Protein 6DCM (pdb70)

Structure (mmCIF, N/CA/C/O backbone):
data_6DCM
#
_entry.id   6DCM
#
_cell.length_a   30.825
_cell.length_b   39.006
_cell.length_c   31.316
_cell.angle_alpha   90.00
_cell.angle_beta   110.36
_cell.angle_gamma   90.00
#
_symmetry.space_group_name_H-M   'P 1 21 1'
#
loop_
_entity.id
_entity.type
_entity.pdbx_description
1 polymer Plasminogen
2 non-polymer '6-AMINOHEXANOIC ACID'
3 water water
#
loop_
_atom_site.group_PDB
_atom_site.id
_atom_site.type_symbol
_atom_site.label_atom_id
_atom_site.label_alt_id
_atom_site.label_comp_id
_atom_site.label_asym_id
_atom_site.label_entity_id
_atom_site.label_seq_id
_atom_site.pdbx_PDB_ins_code
_atom_site.Cartn_x
_atom_site.Cartn_y
_atom_site.Cartn_z
_atom_site.occupancy
_atom_site.B_iso_or_equiv
_atom_site.auth_seq_id
_atom_site.auth_comp_id
_atom_site.auth_asym_id
_atom_site.auth_atom_id
_atom_site.pdbx_PDB_model_num
ATOM 1 N N . GLU A 1 1 ? -26.271 9.296 -12.409 1.00 26.54 -4 GLU A N 1
ATOM 2 C CA . GLU A 1 1 ? -25.367 8.296 -12.962 1.00 26.16 -4 GLU A CA 1
ATOM 3 C C . GLU A 1 1 ? -24.712 7.488 -11.850 1.00 22.39 -4 GLU A C 1
ATOM 4 O O . GLU A 1 1 ? -24.706 7.903 -10.691 1.00 22.34 -4 GLU A O 1
ATOM 6 N N . PHE A 1 2 ? -24.155 6.336 -12.212 1.00 19.01 -3 PHE A N 1
ATOM 7 C CA . PHE A 1 2 ? -23.503 5.485 -11.227 1.00 15.78 -3 PHE A CA 1
ATOM 8 C C . PHE A 1 2 ? -22.296 6.194 -10.619 1.00 13.79 -3 PHE A C 1
ATOM 9 O O . PHE A 1 2 ? -21.490 6.803 -11.328 1.00 14.96 -3 PHE A O 1
ATOM 17 N N . SER A 1 3 ? -22.173 6.106 -9.296 0.91 11.49 -2 SER A N 1
ATOM 18 C CA . SER A 1 3 ? -21.176 6.845 -8.533 0.91 10.40 -2 SER A CA 1
ATOM 19 C C . SER A 1 3 ? -20.406 5.923 -7.601 0.91 8.74 -2 SER A C 1
ATOM 20 O O . SER A 1 3 ? -20.046 6.298 -6.480 0.91 9.10 -2 SER A O 1
ATOM 23 N N . GLU A 1 4 ? -20.163 4.691 -8.050 1.00 8.89 -1 GLU A N 1
ATOM 24 C CA . GLU A 1 4 ? -19.255 3.765 -7.376 1.00 9.18 -1 GLU A CA 1
ATOM 25 C C . GLU A 1 4 ? -19.715 3.422 -5.960 1.00 8.91 -1 GLU A C 1
ATOM 26 O O . GLU A 1 4 ? -18.896 3.152 -5.077 1.00 9.52 -1 GLU A O 1
ATOM 32 N N . GLU A 1 5 ? -21.033 3.400 -5.746 1.00 8.92 0 GLU A N 1
ATOM 33 C CA . GLU A 1 5 ? -21.582 3.102 -4.426 1.00 8.89 0 GLU A CA 1
ATOM 34 C C . GLU A 1 5 ? -21.455 1.632 -4.058 1.00 9.14 0 GLU A C 1
ATOM 35 O O . GLU A 1 5 ? -21.515 1.289 -2.870 1.00 10.01 0 GLU A O 1
ATOM 41 N N . CYS A 1 6 ? -21.297 0.759 -5.048 1.00 9.30 1 CYS A N 1
ATOM 42 C CA . CYS A 1 6 ? -21.171 -0.670 -4.824 1.00 9.66 1 CYS A CA 1
ATOM 43 C C . CYS A 1 6 ? -20.117 -1.201 -5.784 1.00 9.43 1 CYS A C 1
ATOM 44 O O . CYS A 1 6 ? -19.728 -0.532 -6.750 1.00 10.11 1 CYS A O 1
ATOM 47 N N . MET A 1 7 ? -19.654 -2.415 -5.512 1.00 9.31 2 MET A N 1
ATOM 48 C CA . MET A 1 7 ? -18.663 -3.075 -6.347 1.00 9.90 2 MET A CA 1
ATOM 49 C C . MET A 1 7 ? -19.285 -4.272 -7.044 1.00 10.25 2 MET A C 1
ATOM 50 O O . MET A 1 7 ? -20.147 -4.963 -6.495 1.00 10.44 2 MET A O 1
ATOM 55 N N . HIS A 1 8 ? -18.813 -4.530 -8.254 1.00 11.57 3 HIS A N 1
ATOM 56 C CA . HIS A 1 8 ? -19.206 -5.723 -8.974 1.00 13.88 3 HIS A CA 1
ATOM 57 C C . HIS A 1 8 ? -18.306 -6.876 -8.568 1.00 13.02 3 HIS A C 1
ATOM 58 O O . HIS A 1 8 ? -17.075 -6.768 -8.626 1.00 12.19 3 HIS A O 1
ATOM 65 N N . GLY A 1 9 ? -18.930 -7.968 -8.141 1.00 14.68 4 GLY A N 1
ATOM 66 C CA . GLY A 1 9 ? -18.172 -9.130 -7.723 1.00 14.94 4 GLY A CA 1
ATOM 67 C C . GLY A 1 9 ? -17.239 -8.787 -6.582 1.00 14.35 4 GLY A C 1
ATOM 68 O O . GLY A 1 9 ? -17.624 -8.144 -5.597 1.00 14.88 4 GLY A O 1
ATOM 69 N N . SER A 1 10 ? -15.984 -9.208 -6.723 1.00 13.93 5 SER A N 1
ATOM 70 C CA . SER A 1 10 ? -14.964 -8.965 -5.712 1.00 12.86 5 SER A CA 1
ATOM 71 C C . SER A 1 10 ? -14.249 -7.627 -5.884 1.00 10.66 5 SER A C 1
ATOM 72 O O . SER A 1 10 ? -13.262 -7.367 -5.187 1.00 10.31 5 SER A O 1
ATOM 75 N N . GLY A 1 11 ? -14.725 -6.772 -6.784 1.00 10.27 6 GLY A N 1
ATOM 76 C CA . GLY A 1 11 ? -14.299 -5.385 -6.769 1.00 10.40 6 GLY A CA 1
ATOM 77 C C . GLY A 1 11 ? -12.968 -5.079 -7.415 1.00 10.11 6 GLY A C 1
ATOM 78 O O . GLY A 1 11 ? -12.360 -4.051 -7.097 1.00 10.27 6 GLY A O 1
ATOM 79 N N . GLU A 1 12 ? -12.498 -5.928 -8.329 1.00 10.53 7 GLU A N 1
ATOM 80 C CA . GLU A 1 12 ? -11.299 -5.584 -9.078 1.00 12.14 7 GLU A CA 1
ATOM 81 C C . GLU A 1 12 ? -11.466 -4.261 -9.825 1.00 12.48 7 GLU A C 1
ATOM 82 O O . GLU A 1 12 ? -10.479 -3.559 -10.066 0.90 13.56 7 GLU A O 1
ATOM 88 N N . ASN A 1 13 ? -12.701 -3.889 -10.175 1.00 11.75 8 ASN A N 1
ATOM 89 C CA . ASN A 1 13 ? -12.982 -2.643 -10.882 0.97 12.39 8 ASN A CA 1
ATOM 90 C C . ASN A 1 13 ? -13.628 -1.587 -9.991 1.00 11.67 8 ASN A C 1
ATOM 91 O O . ASN A 1 13 ? -14.121 -0.579 -10.503 0.91 12.56 8 ASN A O 1
ATOM 96 N N . TYR A 1 14 ? -13.641 -1.797 -8.678 1.00 10.09 9 TYR A N 1
ATOM 97 C CA . TYR A 1 14 ? -14.210 -0.816 -7.763 1.00 8.96 9 TYR A CA 1
ATOM 98 C C . TYR A 1 14 ? -13.377 0.458 -7.795 1.00 9.00 9 TYR A C 1
ATOM 99 O O . TYR A 1 14 ? -12.150 0.416 -7.661 1.00 9.83 9 TYR A O 1
ATOM 108 N N . ASP A 1 15 ? -14.045 1.603 -7.943 1.00 8.89 10 ASP A N 1
ATOM 109 C CA . ASP A 1 15 ? -13.363 2.888 -8.042 1.00 9.20 10 ASP A CA 1
ATOM 110 C C . ASP A 1 15 ? -14.021 3.934 -7.152 1.00 9.12 10 ASP A C 1
ATOM 111 O O . ASP A 1 15 ? -13.973 5.128 -7.455 1.00 9.84 10 ASP A O 1
ATOM 116 N N . GLY A 1 16 ? -14.635 3.497 -6.041 1.00 8.88 11 GLY A N 1
ATOM 117 C CA . GLY A 1 16 ? -15.284 4.407 -5.117 1.00 9.01 11 GLY A CA 1
ATOM 118 C C . GLY A 1 16 ? -14.332 4.988 -4.088 1.00 8.02 11 GLY A C 1
ATOM 119 O O . GLY A 1 16 ? -13.126 4.737 -4.098 1.00 8.68 11 GLY A O 1
ATOM 120 N N . LYS A 1 17 ? -14.906 5.760 -3.165 1.00 8.06 12 LYS A N 1
ATOM 121 C CA . LYS A 1 17 ? -14.134 6.607 -2.266 1.00 8.23 12 LYS A CA 1
ATOM 122 C C . LYS A 1 17 ? -14.191 6.158 -0.807 1.00 8.15 12 LYS A C 1
ATOM 123 O O . LYS A 1 17 ? -13.837 6.926 0.089 1.00 9.55 12 LYS A O 1
ATOM 129 N N . ILE A 1 18 ? -14.597 4.917 -0.539 1.00 7.96 13 ILE A N 1
ATOM 130 C CA . ILE A 1 18 ? -14.519 4.406 0.825 1.00 8.20 13 ILE A CA 1
ATOM 131 C C . ILE A 1 18 ? -13.055 4.246 1.207 1.00 8.32 13 ILE A C 1
ATOM 132 O O . ILE A 1 18 ? -12.262 3.656 0.461 1.00 8.93 13 ILE A O 1
ATOM 137 N N . SER A 1 19 ? -12.697 4.755 2.390 1.00 8.38 14 SER A N 1
ATOM 138 C CA B SER A 1 19 ? -11.309 4.846 2.824 0.51 9.02 14 SER A CA 1
ATOM 139 C CA C SER A 1 19 ? -11.307 4.838 2.821 0.25 8.87 14 SER A CA 1
ATOM 140 C CA D SER A 1 19 ? -11.307 4.835 2.820 0.24 9.00 14 SER A CA 1
ATOM 141 C C . SER A 1 19 ? -11.124 4.377 4.262 1.00 8.99 14 SER A C 1
ATOM 142 O O . SER A 1 19 ? -10.135 4.761 4.907 1.00 10.24 14 SER A O 1
ATOM 149 N N . LYS A 1 20 ? -12.052 3.572 4.777 1.00 8.79 15 LYS A N 1
ATOM 150 C CA . LYS A 1 20 ? -11.978 3.030 6.121 1.00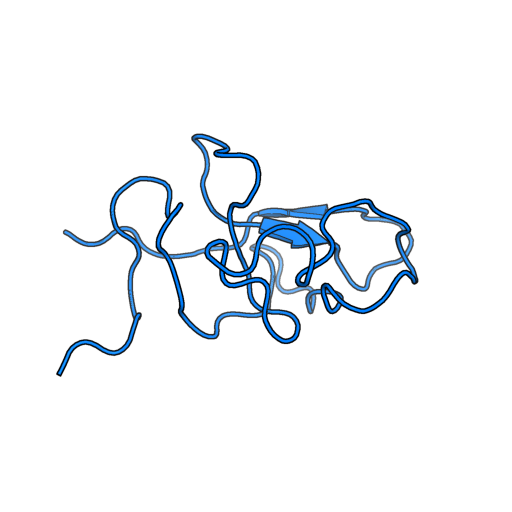 9.76 15 LYS A CA 1
ATOM 151 C C . LYS A 1 20 ? -12.154 1.523 6.043 1.00 9.33 15 LYS A C 1
ATOM 152 O O . LYS A 1 20 ? -12.899 1.012 5.203 1.00 10.05 15 LYS A O 1
ATOM 154 N N . THR A 1 21 ? -11.463 0.819 6.931 1.00 9.26 16 THR A N 1
ATOM 155 C CA . THR A 1 21 ? -11.572 -0.627 6.986 1.00 9.52 16 THR A CA 1
ATOM 156 C C . THR A 1 21 ? -12.879 -1.044 7.662 1.00 10.02 16 THR A C 1
ATOM 157 O O . THR A 1 21 ? -13.622 -0.224 8.213 1.00 10.91 16 THR A O 1
ATOM 161 N N . MET A 1 22 ? -13.127 -2.361 7.643 1.00 10.56 17 MET A N 1
ATOM 162 C CA . MET A 1 22 ? -14.319 -2.924 8.276 1.00 13.96 17 MET A CA 1
ATOM 163 C C . MET A 1 22 ? -14.435 -2.510 9.736 1.00 14.24 17 MET A C 1
ATOM 164 O O . MET A 1 22 ? -15.543 -2.291 10.239 1.00 16.18 17 MET A O 1
ATOM 169 N N . SER A 1 23 ? -13.310 -2.427 10.440 1.00 13.70 18 SER A N 1
ATOM 170 C CA . SER A 1 23 ? -13.329 -2.052 11.848 1.00 13.58 18 SER A CA 1
ATOM 171 C C . SER A 1 23 ? -13.303 -0.546 12.070 1.00 12.51 18 SER A C 1
ATOM 172 O O . SER A 1 23 ? -13.370 -0.106 13.224 1.00 13.23 18 SER A O 1
ATOM 175 N N . GLY A 1 24 ? -13.211 0.244 11.004 1.00 11.69 19 GLY A N 1
ATOM 176 C CA . GLY A 1 24 ? -13.277 1.682 11.103 1.00 11.91 19 GLY A CA 1
ATOM 177 C C . GLY A 1 24 ? -11.952 2.406 11.097 1.00 11.48 19 GLY A C 1
ATOM 178 O O . GLY A 1 24 ? -11.937 3.618 11.334 1.00 12.49 19 GLY A O 1
ATOM 179 N N . LEU A 1 25 ? -10.844 1.713 10.841 1.00 10.78 20 LEU A N 1
ATOM 180 C CA . LEU A 1 25 ? -9.545 2.364 10.751 1.00 10.25 20 LEU A CA 1
ATOM 181 C C . LEU A 1 25 ? -9.415 3.121 9.436 1.00 9.59 20 LEU A C 1
ATOM 182 O O . LEU A 1 25 ? -9.836 2.640 8.382 1.00 10.33 20 LEU A O 1
ATOM 187 N N . GLU A 1 26 ? -8.800 4.298 9.489 1.00 9.65 21 GLU A N 1
ATOM 188 C CA . GLU A 1 26 ? -8.490 5.023 8.267 1.00 9.80 21 GLU A CA 1
ATOM 189 C C . GLU A 1 26 ? -7.381 4.307 7.495 1.00 9.33 21 GLU A C 1
ATOM 190 O O . GLU A 1 26 ? -6.370 3.885 8.067 1.00 10.26 21 GLU A O 1
ATOM 196 N N . CYS A 1 27 ? -7.576 4.180 6.188 1.00 8.30 22 CYS A N 1
ATOM 197 C CA . CYS A 1 27 ? -6.594 3.563 5.310 1.00 8.45 22 CYS A CA 1
ATOM 198 C C . CYS A 1 27 ? -5.357 4.446 5.143 1.00 8.39 22 CYS A C 1
ATOM 199 O O . CYS A 1 27 ? -5.431 5.678 5.145 1.00 8.39 22 CYS A O 1
ATOM 202 N N . GLN A 1 28 ? -4.214 3.787 4.979 1.00 8.32 23 GLN A N 1
ATOM 203 C CA . GLN A 1 28 ? -2.987 4.425 4.529 1.00 8.34 23 GLN A CA 1
ATOM 204 C C . GLN A 1 28 ? -3.059 4.710 3.029 1.00 8.02 23 GLN A C 1
ATOM 205 O O . GLN A 1 28 ? -3.613 3.920 2.259 1.00 8.09 23 GLN A O 1
ATOM 211 N N . ALA A 1 29 ? -2.479 5.833 2.606 1.00 7.69 24 ALA A N 1
ATOM 212 C CA . ALA A 1 29 ? -2.439 6.141 1.181 1.00 7.70 24 ALA A CA 1
ATOM 213 C C . ALA A 1 29 ? -1.537 5.162 0.433 1.00 7.43 24 ALA A C 1
ATOM 214 O O . ALA A 1 29 ? -0.462 4.793 0.913 1.00 7.93 24 ALA A O 1
ATOM 216 N N . TRP A 1 30 ? -1.953 4.793 -0.786 1.00 7.86 25 TRP A N 1
ATOM 217 C CA . TRP A 1 30 ? -1.137 3.905 -1.621 1.00 7.70 25 TRP A CA 1
ATOM 218 C C . TRP A 1 30 ? 0.222 4.514 -1.948 1.00 7.93 25 TRP A C 1
ATOM 219 O O . TRP A 1 30 ? 1.223 3.791 -2.035 1.00 8.38 25 TRP A O 1
ATOM 230 N N . ASP A 1 31 ? 0.279 5.838 -2.116 1.00 7.90 26 ASP A N 1
ATOM 231 C CA . ASP A 1 31 ? 1.527 6.539 -2.400 1.00 8.28 26 ASP A CA 1
ATOM 232 C C . ASP A 1 31 ? 2.369 6.795 -1.152 1.00 8.12 26 ASP A C 1
ATOM 233 O O . ASP A 1 31 ? 3.413 7.453 -1.253 1.00 9.04 26 ASP A O 1
ATOM 238 N N . SER A 1 32 ? 1.956 6.283 0.007 1.00 8.04 27 SER A N 1
ATOM 239 C CA . SER A 1 32 ? 2.756 6.337 1.220 1.00 8.39 27 SER A CA 1
ATOM 240 C C . SER A 1 32 ? 3.298 4.951 1.552 1.00 8.56 27 SER A C 1
ATOM 241 O O . SER A 1 32 ? 2.742 3.920 1.153 1.00 8.39 27 SER A O 1
ATOM 244 N N . GLN A 1 33 ? 4.396 4.963 2.309 1.00 8.64 28 GLN A N 1
ATOM 245 C CA . GLN A 1 33 ? 5.148 3.778 2.696 1.00 9.02 28 GLN A CA 1
ATOM 246 C C . GLN A 1 33 ? 5.268 3.664 4.205 1.00 9.89 28 GLN A C 1
ATOM 247 O O . GLN A 1 33 ? 6.105 2.900 4.704 1.00 11.36 28 GLN A O 1
ATOM 253 N N . SER A 1 34 ? 4.456 4.424 4.939 1.00 9.90 29 SER A N 1
ATOM 254 C CA . SER A 1 34 ? 4.449 4.436 6.379 1.00 10.74 29 SER A CA 1
ATOM 255 C C . SER A 1 34 ? 2.996 4.566 6.819 1.00 10.68 29 SER A C 1
ATOM 256 O O . SER A 1 34 ? 2.245 5.363 6.240 1.00 11.23 29 SER A O 1
ATOM 259 N N . PRO A 1 35 ? 2.570 3.814 7.841 1.00 10.96 30 PRO A N 1
ATOM 260 C CA . PRO A 1 35 ? 3.419 2.911 8.628 1.00 11.10 30 PRO A CA 1
ATOM 261 C C . PRO A 1 35 ? 3.843 1.615 7.928 1.00 11.02 30 PRO A C 1
ATOM 262 O O . PRO A 1 35 ? 4.719 0.945 8.464 1.00 12.41 30 PRO A O 1
ATOM 266 N N . HIS A 1 36 ? 3.281 1.277 6.769 1.00 9.72 31 HIS A N 1
ATOM 267 C CA . HIS A 1 36 ? 3.550 -0.007 6.127 1.00 9.43 31 HIS A CA 1
ATOM 268 C C . HIS A 1 36 ? 4.208 0.192 4.774 1.00 9.26 31 HIS A C 1
ATOM 269 O O . HIS A 1 36 ? 3.668 0.896 3.915 1.00 9.84 31 HIS A O 1
ATOM 276 N N . ALA A 1 37 ? 5.368 -0.439 4.598 1.00 10.03 32 ALA A N 1
ATOM 277 C CA . ALA A 1 37 ? 6.055 -0.448 3.316 1.00 10.18 32 ALA A CA 1
ATOM 278 C C . ALA A 1 37 ? 5.448 -1.531 2.436 1.00 9.49 32 ALA A C 1
ATOM 279 O O . ALA A 1 37 ? 5.063 -2.599 2.921 1.00 10.15 32 ALA A O 1
ATOM 281 N N . HIS A 1 38 ? 5.349 -1.262 1.139 1.00 8.82 33 HIS A N 1
ATOM 282 C CA . HIS A 1 38 ? 4.614 -2.175 0.276 1.00 8.48 33 HIS A CA 1
ATOM 283 C C . HIS A 1 38 ? 4.974 -1.925 -1.183 1.00 8.56 33 HIS A C 1
ATOM 284 O O . HIS A 1 38 ? 5.583 -0.911 -1.540 1.00 9.13 33 HIS A O 1
ATOM 291 N N . GLY A 1 39 ? 4.543 -2.862 -2.031 1.00 8.85 34 GLY A N 1
ATOM 292 C CA . GLY A 1 39 ? 4.813 -2.809 -3.453 1.00 9.24 34 GLY A CA 1
ATOM 293 C C . GLY A 1 39 ? 3.613 -2.559 -4.349 1.00 9.33 34 GLY A C 1
ATOM 294 O O . GLY A 1 39 ? 3.687 -2.821 -5.556 1.00 10.03 34 GLY A O 1
ATOM 295 N N . TYR A 1 40 ? 2.503 -2.066 -3.789 1.00 8.58 35 TYR A N 1
ATOM 296 C CA . TYR A 1 40 ? 1.314 -1.719 -4.572 1.00 9.05 35 TYR A CA 1
ATOM 297 C C . TYR A 1 40 ? 1.371 -0.239 -4.950 1.00 8.95 35 TYR A C 1
ATOM 298 O O . TYR A 1 40 ? 0.636 0.607 -4.445 1.00 9.42 35 TYR A O 1
ATOM 307 N N . ILE A 1 41 ? 2.281 0.055 -5.876 1.00 9.37 36 ILE A N 1
ATOM 308 C CA . ILE A 1 41 ? 2.616 1.424 -6.249 1.00 9.47 36 ILE A CA 1
ATOM 309 C C . ILE A 1 41 ? 1.670 1.859 -7.366 1.00 9.19 36 ILE A C 1
ATOM 310 O O . ILE A 1 41 ? 1.648 1.212 -8.426 1.00 10.30 36 ILE A O 1
ATOM 315 N N . PRO A 1 42 ? 0.908 2.941 -7.189 1.00 9.03 37 PRO A N 1
ATOM 316 C CA . PRO A 1 42 ? -0.082 3.320 -8.218 1.00 9.93 37 PRO A CA 1
ATOM 317 C C . PRO A 1 42 ? 0.480 3.420 -9.631 1.00 10.75 37 PRO A C 1
ATOM 318 O O . PRO A 1 42 ? -0.137 2.920 -10.583 1.00 11.89 37 PRO A O 1
ATOM 322 N N . SER A 1 43 ? 1.652 4.035 -9.787 1.00 10.53 38 SER A N 1
ATOM 323 C CA . SER A 1 43 ? 2.238 4.232 -11.111 1.00 11.71 38 SER A CA 1
ATOM 324 C C . SER A 1 43 ? 2.605 2.920 -11.796 1.00 12.87 38 SER A C 1
ATOM 325 O O . SER A 1 43 ? 2.774 2.905 -13.021 1.00 14.01 38 SER A O 1
ATOM 328 N N . LYS A 1 44 ? 2.755 1.829 -11.039 1.00 14.42 39 LYS A N 1
ATOM 329 C CA . LYS A 1 44 ? 3.075 0.534 -11.635 1.00 17.70 39 LYS A CA 1
ATOM 330 C C . LYS A 1 44 ? 1.889 -0.115 -12.330 1.00 22.96 39 LYS A C 1
ATOM 331 O O . LYS A 1 44 ? 2.085 -0.922 -13.243 1.00 20.21 39 LYS A O 1
ATOM 337 N N . PHE A 1 45 ? 0.669 0.169 -11.889 1.00 32.00 40 PHE A N 1
ATOM 338 C CA A PHE A 1 45 ? -0.538 -0.392 -12.500 0.62 37.19 40 PHE A CA 1
ATOM 339 C CA B PHE A 1 45 ? -0.539 -0.398 -12.489 0.38 36.91 40 PHE A CA 1
ATOM 340 C C . PHE A 1 45 ? -1.632 0.658 -12.454 1.00 29.85 40 PHE A C 1
ATOM 341 O O . PHE A 1 45 ? -2.550 0.593 -11.627 1.00 26.44 40 PHE A O 1
ATOM 356 N N . PRO A 1 46 ? -1.566 1.653 -13.343 1.00 19.53 41 PRO A N 1
ATOM 357 C CA . PRO A 1 46 ? -2.574 2.724 -13.308 1.00 15.42 41 PRO A CA 1
ATOM 358 C C . PRO A 1 46 ? -4.009 2.229 -13.394 1.00 13.25 41 PRO A C 1
ATOM 359 O O . PRO A 1 46 ? -4.887 2.807 -12.742 1.00 12.98 41 PRO A O 1
ATOM 363 N N . ASN A 1 47 ? -4.274 1.156 -14.143 1.00 12.84 42 ASN A N 1
ATOM 364 C CA . ASN A 1 47 ? -5.645 0.682 -14.282 1.00 13.58 42 ASN A CA 1
ATOM 365 C C . ASN A 1 47 ? -6.193 0.017 -13.025 1.00 13.07 42 ASN A C 1
ATOM 366 O O . ASN A 1 47 ? -7.393 -0.275 -12.983 1.00 14.47 42 ASN A O 1
ATOM 371 N N . LYS A 1 48 ? -5.363 -0.232 -12.012 1.00 11.89 43 LYS A N 1
ATOM 372 C CA A LYS A 1 48 ? -5.840 -0.720 -10.724 0.53 11.59 43 LYS A CA 1
ATOM 373 C CA B LYS A 1 48 ? -5.867 -0.724 -10.737 0.47 11.50 43 LYS A CA 1
ATOM 374 C C . LYS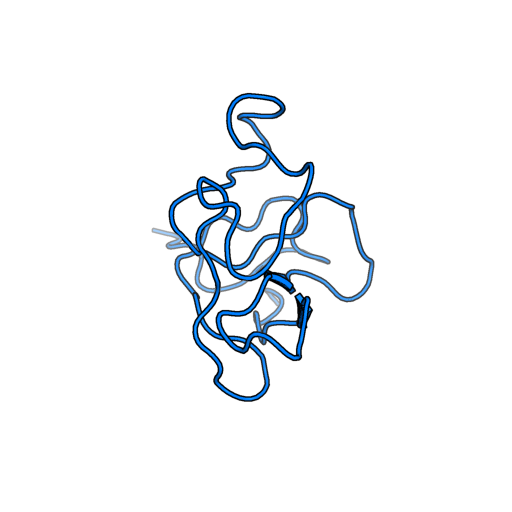 A 1 48 ? -6.437 0.386 -9.863 1.00 10.82 43 LYS A C 1
ATOM 375 O O . LYS A 1 48 ? -6.942 0.097 -8.770 1.00 11.37 43 LYS A O 1
ATOM 386 N N . ASN A 1 49 ? -6.374 1.638 -10.316 1.00 9.97 44 ASN A N 1
ATOM 387 C CA . ASN A 1 49 ? -7.078 2.743 -9.663 1.00 10.02 44 ASN A CA 1
ATOM 388 C C . ASN A 1 49 ? -6.649 2.955 -8.215 1.00 8.97 44 ASN A C 1
ATOM 389 O O . ASN A 1 49 ? -7.469 3.297 -7.362 1.00 9.60 44 ASN A O 1
ATOM 394 N N . LEU A 1 50 ? -5.361 2.795 -7.934 1.00 8.64 45 LEU A N 1
ATOM 395 C CA . LEU A 1 50 ? -4.858 2.962 -6.572 1.00 9.11 45 LEU A CA 1
ATOM 396 C C . LEU A 1 50 ? -4.690 4.450 -6.289 1.00 10.40 45 LEU A C 1
ATOM 397 O O . LEU A 1 50 ? -3.621 5.030 -6.456 1.00 13.75 45 LEU A O 1
ATOM 402 N N . LYS A 1 51 ? -5.764 5.068 -5.826 1.00 9.42 46 LYS A N 1
ATOM 403 C CA . LYS A 1 51 ? -5.865 6.508 -5.655 1.00 9.77 46 LYS A CA 1
ATOM 404 C C . LYS A 1 51 ? -6.018 6.837 -4.178 1.00 8.49 46 LYS A C 1
ATOM 405 O O . LYS A 1 51 ? -6.693 6.106 -3.442 1.00 8.35 46 LYS A O 1
ATOM 411 N N . LYS A 1 52 ? -5.406 7.943 -3.756 1.00 8.35 47 LYS A N 1
ATOM 412 C CA . LYS A 1 52 ? -5.580 8.481 -2.402 1.00 8.61 47 LYS A CA 1
ATOM 413 C C . LYS A 1 52 ? -5.361 7.344 -1.406 1.00 8.21 47 LYS A C 1
ATOM 414 O O . LYS A 1 52 ? -4.365 6.614 -1.516 1.00 8.31 47 LYS A O 1
ATOM 420 N N . ASN A 1 53 ? -6.260 7.150 -0.449 1.00 7.88 48 ASN A N 1
ATOM 421 C CA . ASN A 1 53 ? -6.262 6.031 0.477 1.00 8.04 48 ASN A CA 1
ATOM 422 C C . ASN A 1 53 ? -7.547 5.225 0.337 1.00 8.19 48 ASN A C 1
ATOM 423 O O . ASN A 1 53 ? -8.093 4.722 1.318 1.00 9.25 48 ASN A O 1
ATOM 428 N N . TYR A 1 54 ? -8.035 5.076 -0.890 1.00 7.54 49 TYR A N 1
ATOM 429 C CA . TYR A 1 54 ? -9.291 4.382 -1.114 1.00 7.85 49 TYR A CA 1
ATOM 430 C C . TYR A 1 54 ? -9.095 2.865 -1.100 1.00 7.56 49 TYR A C 1
ATOM 431 O O . TYR A 1 54 ? -8.092 2.338 -1.592 1.00 7.92 49 TYR A O 1
ATOM 440 N N . CYS A 1 55 ? -10.077 2.164 -0.544 1.00 7.67 50 CYS A N 1
ATOM 441 C CA . CYS A 1 55 ? -10.052 0.709 -0.527 1.00 7.17 50 CYS A CA 1
ATOM 442 C C . CYS A 1 55 ? -10.060 0.168 -1.950 1.00 7.05 50 CYS A C 1
ATOM 443 O O . CYS A 1 55 ? -10.880 0.593 -2.769 1.00 7.22 50 CYS A O 1
ATOM 446 N N . ARG A 1 56 ? -9.165 -0.785 -2.232 1.00 6.92 51 ARG A N 1
ATOM 447 C CA . ARG A 1 56 ? -9.034 -1.351 -3.568 1.00 7.25 51 ARG A CA 1
ATOM 448 C C . ARG A 1 56 ? -8.663 -2.818 -3.440 1.00 6.96 51 ARG A C 1
ATOM 449 O O . ARG A 1 56 ? -8.313 -3.295 -2.359 1.00 7.38 51 ARG A O 1
ATOM 457 N N . ASN A 1 57 ? -8.739 -3.533 -4.561 1.00 7.67 52 ASN A N 1
ATOM 458 C CA . ASN A 1 57 ? -8.440 -4.963 -4.589 1.00 7.89 52 ASN A CA 1
ATOM 459 C C . ASN A 1 57 ? -7.398 -5.276 -5.656 1.00 8.21 52 ASN A C 1
ATOM 460 O O . ASN A 1 57 ? -7.680 -5.986 -6.626 1.00 9.09 52 ASN A O 1
ATOM 465 N N . PRO A 1 58 ? -6.170 -4.780 -5.491 1.00 8.11 53 PRO A N 1
ATOM 466 C CA . PRO A 1 58 ? -5.164 -4.937 -6.555 1.00 8.36 53 PRO A CA 1
ATOM 467 C C . PRO A 1 58 ? -4.569 -6.333 -6.654 1.00 9.12 53 PRO A C 1
ATOM 468 O O . PRO A 1 58 ? -3.897 -6.625 -7.654 1.00 10.71 53 PRO A O 1
ATOM 472 N N . ASP A 1 59 ? -4.779 -7.201 -5.663 1.00 8.87 54 ASP A N 1
ATOM 473 C CA . ASP A 1 59 ? -4.316 -8.577 -5.729 1.00 8.56 54 ASP A CA 1
ATOM 474 C C . ASP A 1 59 ? -5.443 -9.569 -5.987 1.00 8.53 54 ASP A C 1
ATOM 475 O O . ASP A 1 59 ? -5.242 -10.776 -5.818 1.00 9.28 54 ASP A O 1
ATOM 480 N N . ASN A 1 60 ? -6.618 -9.097 -6.405 1.00 8.64 55 ASN A N 1
ATOM 481 C CA . ASN A 1 60 ? -7.705 -9.989 -6.814 1.00 9.32 55 ASN A CA 1
ATOM 482 C C . ASN A 1 60 ? -8.112 -10.940 -5.689 1.00 8.88 55 ASN A C 1
ATOM 483 O O . ASN A 1 60 ? -8.384 -12.122 -5.910 1.00 10.10 55 ASN A O 1
ATOM 488 N N . ASP A 1 61 ? -8.155 -10.419 -4.473 1.00 8.21 56 ASP A N 1
ATOM 489 C CA . ASP A 1 61 ? -8.581 -11.216 -3.333 1.00 7.94 56 ASP A CA 1
ATOM 490 C C . ASP A 1 61 ? -10.064 -11.538 -3.483 1.00 8.02 56 ASP A C 1
ATOM 491 O O . ASP A 1 61 ? -10.879 -10.624 -3.664 1.00 7.85 56 ASP A O 1
ATOM 496 N N . PRO A 1 62 ? -10.466 -12.809 -3.405 1.00 8.11 57 PRO A N 1
ATOM 497 C CA A PRO A 1 62 ? -11.898 -13.114 -3.548 0.60 8.53 57 PRO A CA 1
ATOM 498 C CA B PRO A 1 62 ? -11.894 -13.143 -3.529 0.40 8.40 57 PRO A CA 1
ATOM 499 C C . PRO A 1 62 ? -12.769 -12.527 -2.448 1.00 7.84 57 PRO A C 1
ATOM 500 O O . PRO A 1 62 ? -13.996 -12.465 -2.624 1.00 8.87 57 PRO A O 1
ATOM 507 N N . GLN A 1 63 ? -12.190 -12.089 -1.329 1.00 8.00 58 GLN A N 1
ATOM 508 C CA . GLN A 1 63 ? -12.961 -11.419 -0.289 1.00 7.97 58 GLN A CA 1
ATOM 509 C C . GLN A 1 63 ? -13.147 -9.928 -0.543 1.00 8.43 58 GLN A C 1
ATOM 510 O O . GLN A 1 63 ? -13.842 -9.271 0.240 1.00 9.53 58 GLN A O 1
ATOM 516 N N . GLY A 1 64 ? -12.544 -9.371 -1.592 1.00 8.37 59 GLY A N 1
ATOM 517 C CA . GLY A 1 64 ? -12.828 -8.010 -1.985 1.00 8.98 59 GLY A CA 1
ATOM 518 C C . GLY A 1 64 ? -11.798 -6.992 -1.529 1.00 8.16 59 GLY A C 1
ATOM 519 O O . GLY A 1 64 ? -10.714 -7.337 -1.029 1.00 8.54 59 GLY A O 1
ATOM 520 N N . PRO A 1 65 ? -12.145 -5.712 -1.667 1.00 7.60 60 PRO A N 1
ATOM 521 C CA . PRO A 1 65 ? -11.186 -4.633 -1.412 1.00 7.35 60 PRO A CA 1
ATOM 522 C C . PRO A 1 65 ? -10.740 -4.523 0.037 1.00 7.36 60 PRO A C 1
ATOM 523 O O . PRO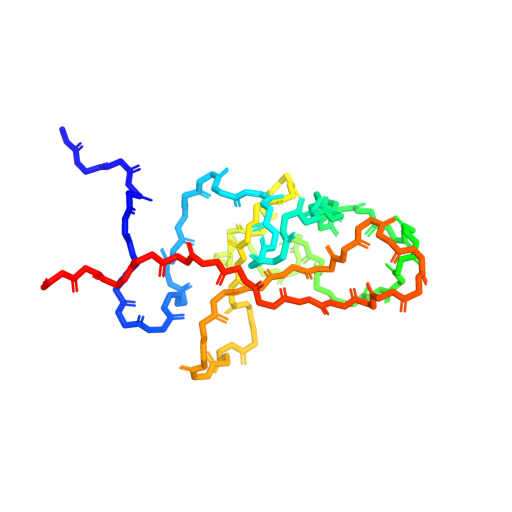 A 1 65 ? -11.428 -4.927 0.988 1.00 7.93 60 PRO A O 1
ATOM 527 N N . TRP A 1 66 ? -9.572 -3.904 0.175 1.00 7.29 61 TRP A N 1
ATOM 528 C CA . TRP A 1 66 ? -8.835 -3.795 1.424 1.00 7.57 61 TRP A CA 1
ATOM 529 C C . TRP A 1 66 ? -7.936 -2.565 1.313 1.00 7.15 61 TRP A C 1
ATOM 530 O O . TRP A 1 66 ? -7.884 -1.895 0.277 1.00 7.65 61 TRP A O 1
ATOM 541 N N . CYS A 1 67 ? -7.234 -2.262 2.397 1.00 7.57 62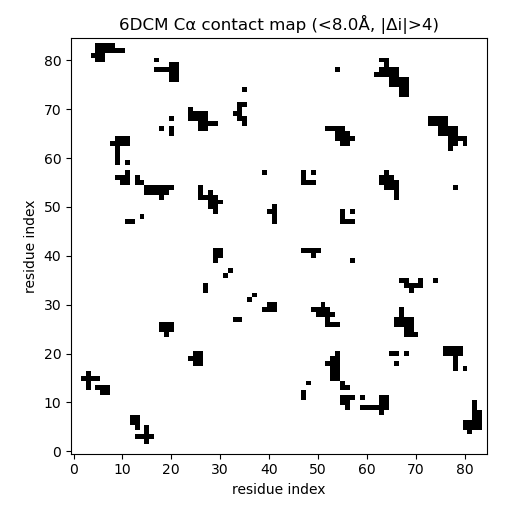 CYS A N 1
ATOM 542 C CA . CYS A 1 67 ? -6.200 -1.241 2.328 1.00 7.40 62 CYS A CA 1
ATOM 543 C C . CYS A 1 67 ? -5.145 -1.550 3.378 1.00 7.76 62 CYS A C 1
ATOM 544 O O . CYS A 1 67 ? -5.412 -2.250 4.357 1.00 8.05 62 CYS A O 1
ATOM 547 N N . PHE A 1 68 ? -3.951 -1.001 3.183 1.00 7.78 63 PHE A N 1
ATOM 548 C CA . PHE A 1 68 ? -3.015 -0.898 4.295 1.00 8.13 63 PHE A CA 1
ATOM 549 C C . PHE A 1 68 ? -3.597 0.092 5.293 1.00 8.32 63 PHE A C 1
ATOM 550 O O . PHE A 1 68 ? -4.262 1.051 4.891 1.00 8.42 63 PHE A O 1
ATOM 558 N N . THR A 1 69 ? -3.400 -0.145 6.596 1.00 8.80 64 THR A N 1
ATOM 559 C CA . THR A 1 69 ? -4.078 0.706 7.575 1.00 9.47 64 THR A CA 1
ATOM 560 C C . THR A 1 69 ? -3.100 1.678 8.229 1.00 9.72 64 THR A C 1
ATOM 561 O O . THR A 1 69 ? -1.887 1.458 8.271 1.00 10.39 64 THR A O 1
ATOM 565 N N . THR A 1 70 ? -3.657 2.756 8.783 1.00 10.08 65 THR A N 1
ATOM 566 C CA . THR A 1 70 ? -2.839 3.718 9.508 1.00 11.04 65 THR A CA 1
ATOM 567 C C . THR A 1 70 ? -2.461 3.251 10.910 1.00 11.19 65 THR A C 1
ATOM 568 O O . THR A 1 70 ? -1.679 3.938 11.574 1.00 12.29 65 THR A O 1
ATOM 572 N N . ASP A 1 71 ? -3.009 2.129 11.382 1.00 11.22 66 ASP A N 1
ATOM 573 C CA A ASP A 1 71 ? -2.562 1.552 12.641 0.64 12.05 66 ASP A CA 1
ATOM 574 C CA B ASP A 1 71 ? -2.570 1.539 12.644 0.36 11.84 66 ASP A CA 1
ATOM 575 C C . ASP A 1 71 ? -1.216 0.881 12.415 1.00 11.77 66 ASP A C 1
ATOM 576 O O . ASP A 1 71 ? -1.122 -0.045 11.595 1.00 11.29 66 ASP A O 1
ATOM 585 N N . PRO A 1 72 ? -0.153 1.312 13.095 1.00 13.35 67 PRO A N 1
ATOM 586 C CA . PRO A 1 72 ? 1.169 0.730 12.821 1.00 14.19 67 PRO A CA 1
ATOM 587 C C . PRO A 1 72 ? 1.260 -0.752 13.137 1.00 13.51 67 PRO A C 1
ATOM 588 O O . PRO A 1 72 ? 2.190 -1.417 12.665 1.00 14.76 67 PRO A O 1
ATOM 592 N N . ASN A 1 73 ? 0.317 -1.295 13.902 1.00 12.60 68 ASN A N 1
ATOM 593 C CA . ASN A 1 73 ? 0.327 -2.701 14.274 1.00 12.80 68 ASN A CA 1
ATOM 594 C C . ASN A 1 73 ? -0.692 -3.532 13.503 1.00 12.36 68 ASN A C 1
ATOM 595 O O . ASN A 1 73 ? -0.895 -4.704 13.834 1.00 14.03 68 ASN A O 1
ATOM 600 N N . LYS A 1 74 ? -1.335 -2.965 12.483 1.00 11.21 69 LYS A N 1
ATOM 601 C CA . LYS A 1 74 ? -2.232 -3.734 11.622 1.00 11.15 69 LYS A CA 1
ATOM 602 C C . LYS A 1 7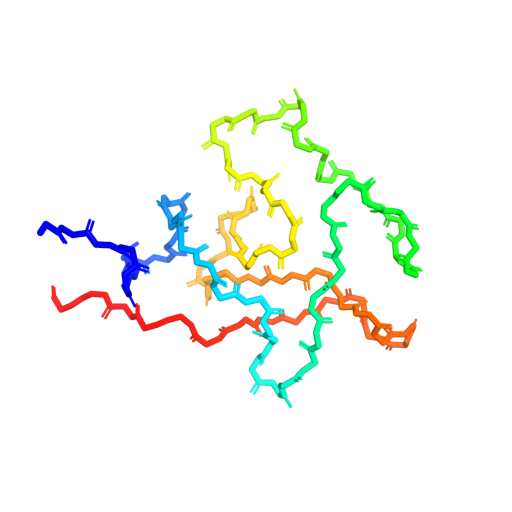4 ? -1.906 -3.383 10.176 1.00 10.22 69 LYS A C 1
ATOM 603 O O . LYS A 1 74 ? -2.325 -2.339 9.665 1.00 9.93 69 LYS A O 1
ATOM 609 N N . ARG A 1 75 ? -1.180 -4.278 9.510 1.00 9.65 70 ARG A N 1
ATOM 610 C CA . ARG A 1 75 ? -0.669 -3.974 8.182 1.00 9.00 70 ARG A CA 1
ATOM 611 C C . ARG A 1 75 ? -1.796 -3.685 7.194 1.00 8.71 70 ARG A C 1
ATOM 612 O O . ARG A 1 75 ? -1.751 -2.685 6.469 1.00 9.03 70 ARG A O 1
ATOM 620 N N . TRP A 1 76 ? -2.803 -4.553 7.139 1.00 8.49 71 TRP A N 1
ATOM 621 C CA . TRP A 1 76 ? -3.891 -4.380 6.188 1.00 8.79 71 TRP A CA 1
ATOM 622 C C . TRP A 1 76 ? -5.174 -4.932 6.791 1.00 8.65 71 TRP A C 1
ATOM 623 O O . TRP A 1 76 ? -5.152 -5.695 7.760 1.00 8.98 71 TRP A O 1
ATOM 634 N N . GLU A 1 77 ? -6.298 -4.525 6.204 1.00 8.56 72 GLU A N 1
ATOM 635 C CA . GLU A 1 77 ? -7.604 -5.011 6.625 1.00 8.74 72 GLU A CA 1
ATOM 636 C C . GLU A 1 77 ? -8.588 -4.837 5.474 1.00 8.21 72 GLU A C 1
ATOM 637 O O . GLU A 1 77 ? -8.482 -3.883 4.700 1.00 8.59 72 GLU A O 1
ATOM 643 N N . TYR A 1 78 ? -9.534 -5.775 5.357 1.00 8.27 73 TYR A N 1
ATOM 644 C CA . TYR A 1 78 ? -10.630 -5.598 4.407 1.00 8.56 73 TYR A CA 1
ATOM 645 C C . TYR A 1 78 ? -11.461 -4.375 4.764 1.00 7.58 73 TYR A C 1
ATOM 646 O O . TYR A 1 78 ? -11.559 -3.972 5.927 1.00 8.18 73 TYR A O 1
ATOM 655 N N . CYS A 1 79 ? -12.071 -3.803 3.738 1.00 8.33 74 CYS A N 1
ATOM 656 C CA . CYS A 1 79 ? -13.089 -2.779 3.881 1.00 8.42 74 CYS A CA 1
ATOM 657 C C . CYS A 1 79 ? -14.461 -3.409 3.669 1.00 9.61 74 CYS A C 1
ATOM 658 O O . CYS A 1 79 ? -14.582 -4.553 3.223 1.00 11.96 74 CYS A O 1
ATOM 661 N N . ASP A 1 80 ? -15.505 -2.656 4.010 1.00 9.74 75 ASP A N 1
ATOM 662 C CA . ASP A 1 80 ? -16.885 -3.112 3.828 1.00 11.40 75 ASP A CA 1
ATOM 663 C C . ASP A 1 80 ? -17.471 -2.406 2.609 1.00 10.53 75 ASP A C 1
ATOM 664 O O . ASP A 1 80 ? -18.107 -1.360 2.719 1.00 12.43 75 ASP A O 1
ATOM 669 N N . ILE A 1 81 ? -17.225 -2.968 1.433 1.00 9.59 76 ILE A N 1
ATOM 670 C CA . ILE A 1 81 ? -17.739 -2.428 0.179 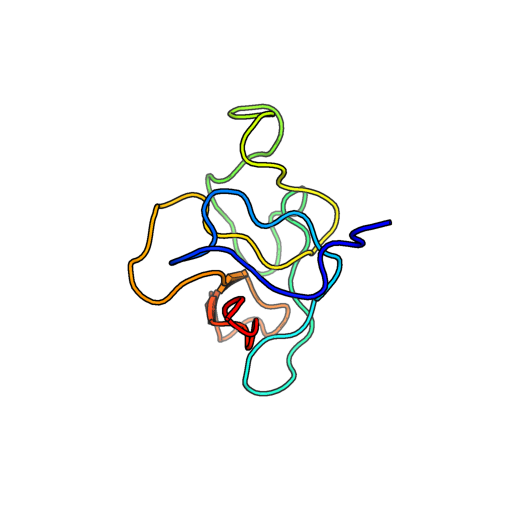1.00 9.47 76 ILE A CA 1
ATOM 671 C C . ILE A 1 81 ? -18.937 -3.281 -0.221 1.00 9.75 76 ILE A C 1
ATOM 672 O O . ILE A 1 81 ? -18.769 -4.488 -0.432 1.00 10.96 76 ILE A O 1
ATOM 677 N N . PRO A 1 82 ? -20.132 -2.720 -0.350 1.00 9.14 77 PRO A N 1
A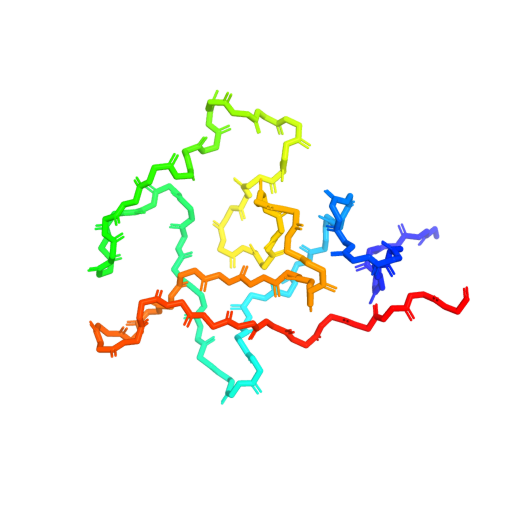TOM 678 C CA . PRO A 1 82 ? -21.274 -3.563 -0.704 1.00 9.39 77 PRO A CA 1
ATOM 679 C C . PRO A 1 82 ? -21.163 -4.049 -2.139 1.00 9.00 77 PRO A C 1
ATOM 680 O O . PRO A 1 82 ? -20.711 -3.321 -3.031 1.00 9.74 77 PRO A O 1
ATOM 684 N N . ARG A 1 83 ? -21.570 -5.300 -2.350 1.00 9.91 78 ARG A N 1
ATOM 685 C CA A ARG A 1 83 ? -21.595 -5.874 -3.689 0.57 9.81 78 ARG A CA 1
ATOM 686 C CA B ARG A 1 83 ? -21.594 -5.865 -3.691 0.43 10.24 78 ARG A CA 1
ATOM 687 C C . ARG A 1 83 ? -22.886 -5.465 -4.389 1.00 9.68 78 ARG A C 1
ATOM 688 O O . ARG A 1 83 ? -23.973 -5.555 -3.807 1.00 10.51 78 ARG A O 1
ATOM 703 N N . CYS A 1 84 ? -22.761 -4.988 -5.625 1.00 9.95 79 CYS A N 1
ATOM 704 C CA . CYS A 1 84 ? -23.929 -4.585 -6.390 1.00 10.46 79 CYS A CA 1
ATOM 705 C C . CYS A 1 84 ? -24.867 -5.772 -6.558 1.00 11.07 79 CYS A C 1
ATOM 706 O O . CYS A 1 84 ? -24.431 -6.909 -6.768 1.00 12.34 79 CYS A O 1
ATOM 709 N N . ALA A 1 85 ? -26.165 -5.505 -6.469 1.00 11.70 80 ALA A N 1
ATOM 710 C CA . ALA A 1 85 ? -27.163 -6.540 -6.695 1.00 13.18 80 ALA A CA 1
ATOM 711 C C . ALA A 1 85 ? -27.114 -7.012 -8.136 1.00 17.69 80 ALA A C 1
ATOM 712 O O . ALA A 1 85 ? -26.692 -6.272 -9.019 1.00 19.13 80 ALA A O 1
#

B-factor: mean 13.32, std 7.65, range [6.92, 60.06]

Nearest PDB structures (foldseek):
  6dcm-assembly1_A  TM=1.012E+00  e=4.327E-20  Homo sapiens
  1ki0-assembly1_A  TM=9.578E-01  e=1.131E-14  Homo sapiens
  4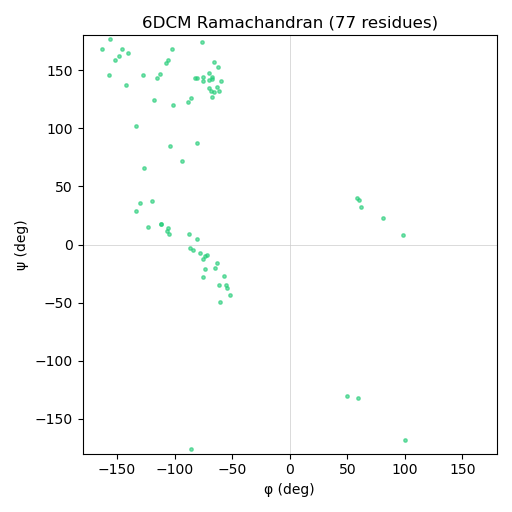dur-assembly1_A  TM=9.853E-01  e=1.229E-13  Homo sapiens
  7ocl-assembly2_B  TM=9.586E-01  e=1.033E-11  Homo sapiens
  1nl2-assembly1_A  TM=9.491E-01  e=3.771E-11  Bos taurus

Solvent-accessible surface area: 5022 Å² total

Sequence (85 aa):
EFSEECMHGSGENYDGKISSSKTMSGLECQAWDSQSPHAHGYIPSKFFPNKKNLKKNYCRNPDNDPPQGPWCFTTDDPNKRWEYCDIPRRCA

CATH classification: 2.40.20.10

Radius of gyration: 11.93 Å; Cα contacts (8 Å, |Δi|>4): 194; chains: 1; bounding box: 33×22×29 Å

Secondary structure (DSSP, 8-state):
---S-SBSTT-TT------BBTT-PBBPPTT--SS---S--GGG-GGG---TT--B-TT--TT--EEEBSSTT--EEEB-PPBP-

Foldseek 3Di:
DDAQQAAAQQAQQRQHAAQAAQVGFGADQLCDPPPHHDDSHCVVPVNSNRGGRGWGDPPPPNNHTKGQGNPSPGGIHHHDGHHDD